Protein AF-A0A060BX86-F1 (afdb_monomer_lite)

Radius of gyration: 17.26 Å; chains: 1; bounding box: 37×25×43 Å

Sequence (67 aa):
MARAYVDGFQTSSGKDEIHDGWGYGSVNAMVKHWPGGGPEEGGRDAHWAMGKFAVYPGDNFAAHTKP

Organism: NCBI:txid83428

Foldseek 3Di:
DVVVVQLVQAADDDPQDDPPRHGPRHDDDDDDDVLDQVQQPVSDDCVDPSRVDRDDPPPCSVVSNDD

Secondary structure (DSSP, 8-state):
-HHHHHHHHH---GGGEEETTEETT-------SSS-STTBGGG--TTSGGG--B--GGGTHHHHT--

InterPro domains:
  IPR017853 Glycoside hydrolase superfamily [SSF51445] (1-51)
  IPR036962 Glycoside hydrolase, family 3, N-terminal domain superfamily [G3DSA:3.20.20.300] (1-67)

Structure (mmCIF, N/CA/C/O backbone):
data_AF-A0A060BX86-F1
#
_entry.id   AF-A0A060BX86-F1
#
loop_
_atom_site.group_PDB
_atom_site.id
_atom_site.type_symbol
_atom_site.label_atom_id
_atom_site.label_alt_id
_atom_site.label_comp_id
_atom_site.label_asym_id
_atom_site.label_entity_id
_atom_site.label_seq_id
_atom_site.pdbx_PDB_ins_code
_atom_site.Cartn_x
_atom_site.Cartn_y
_atom_site.Cartn_z
_atom_site.occupancy
_atom_site.B_iso_or_equiv
_atom_site.auth_seq_id
_atom_site.auth_comp_id
_atom_site.auth_asym_id
_atom_site.auth_atom_id
_atom_site.pdbx_PDB_model_num
ATOM 1 N N . MET A 1 1 ? 0.753 -9.010 4.217 1.00 89.75 1 MET A N 1
ATOM 2 C CA . MET A 1 1 ? 1.074 -8.253 5.452 1.00 89.75 1 MET A CA 1
ATOM 3 C C . MET A 1 1 ? 0.235 -6.990 5.603 1.00 89.75 1 MET A C 1
ATOM 5 O O . MET A 1 1 ? -0.341 -6.824 6.666 1.00 89.75 1 MET A O 1
ATOM 9 N N . ALA A 1 2 ? 0.112 -6.138 4.573 1.00 94.06 2 ALA A N 1
ATOM 10 C CA . ALA A 1 2 ? -0.632 -4.872 4.663 1.00 94.06 2 ALA A CA 1
ATOM 11 C C . ALA A 1 2 ? -2.067 -5.026 5.204 1.00 94.06 2 ALA A C 1
ATOM 13 O O . ALA A 1 2 ? -2.440 -4.302 6.117 1.00 94.06 2 ALA A O 1
ATOM 14 N N . ARG A 1 3 ? -2.826 -6.025 4.728 1.00 95.31 3 ARG A N 1
ATOM 15 C CA . ARG A 1 3 ? -4.171 -6.323 5.251 1.00 95.31 3 ARG A CA 1
ATOM 16 C C . ARG A 1 3 ? -4.191 -6.533 6.768 1.00 95.31 3 ARG A C 1
ATOM 18 O O . ARG A 1 3 ? -4.937 -5.860 7.449 1.00 95.31 3 ARG A O 1
ATOM 25 N N . ALA A 1 4 ? -3.338 -7.411 7.295 1.00 96.38 4 ALA A N 1
ATOM 26 C CA . ALA A 1 4 ? -3.301 -7.690 8.732 1.00 96.38 4 ALA A CA 1
ATOM 27 C C . ALA A 1 4 ? -2.927 -6.450 9.564 1.00 96.38 4 ALA A C 1
ATOM 29 O O . ALA A 1 4 ? -3.437 -6.275 10.663 1.00 96.38 4 ALA A O 1
ATOM 30 N N . TYR A 1 5 ? -2.058 -5.579 9.034 1.00 96.25 5 TYR A N 1
ATOM 31 C CA . TYR A 1 5 ? -1.734 -4.303 9.673 1.00 96.25 5 TYR A CA 1
ATOM 32 C C . TYR A 1 5 ? -2.955 -3.377 9.711 1.00 96.25 5 TYR A C 1
ATOM 34 O O . TYR A 1 5 ? -3.281 -2.842 10.762 1.00 96.25 5 TYR A O 1
ATOM 42 N N . VAL A 1 6 ? -3.650 -3.221 8.581 1.00 97.19 6 VAL A N 1
ATOM 43 C CA . VAL A 1 6 ? -4.868 -2.405 8.480 1.00 97.19 6 VAL A CA 1
ATOM 44 C C . VAL A 1 6 ? -5.969 -2.940 9.400 1.00 97.19 6 VAL A C 1
ATOM 46 O O . VAL A 1 6 ? -6.498 -2.171 10.196 1.00 97.19 6 VAL A O 1
ATOM 49 N N . ASP A 1 7 ? -6.236 -4.248 9.366 1.00 96.19 7 ASP A N 1
ATOM 50 C CA . ASP A 1 7 ? -7.223 -4.913 10.226 1.00 96.19 7 ASP A CA 1
ATOM 51 C C . ASP A 1 7 ? -6.881 -4.697 11.713 1.00 96.19 7 ASP A C 1
ATOM 53 O O . ASP A 1 7 ? -7.748 -4.355 12.510 1.00 96.19 7 ASP A O 1
ATOM 57 N N . GLY A 1 8 ? -5.600 -4.791 12.091 1.00 96.19 8 GLY A N 1
ATOM 58 C CA . GLY A 1 8 ? -5.158 -4.562 13.470 1.00 96.19 8 GLY A CA 1
ATOM 59 C C . GLY A 1 8 ? -5.393 -3.138 13.993 1.00 96.19 8 GLY A C 1
ATOM 60 O O . GLY A 1 8 ? -5.559 -2.963 15.196 1.00 96.19 8 GLY A O 1
ATOM 61 N N . PHE A 1 9 ? -5.420 -2.129 13.115 1.00 97.38 9 PHE A N 1
ATOM 62 C CA . PHE A 1 9 ? -5.772 -0.754 13.490 1.00 97.38 9 PHE A CA 1
ATOM 63 C C . PHE A 1 9 ? -7.275 -0.484 13.395 1.00 97.38 9 PHE A C 1
ATOM 65 O O . PHE A 1 9 ? -7.807 0.273 14.202 1.00 97.38 9 PHE A O 1
ATOM 72 N N . GLN A 1 10 ? -7.962 -1.050 12.403 1.00 97.44 10 GLN A N 1
ATOM 73 C CA . GLN A 1 10 ? -9.353 -0.704 12.109 1.00 97.44 10 GLN A CA 1
ATOM 74 C C . GLN A 1 10 ? -10.367 -1.541 12.889 1.00 97.44 10 GLN A C 1
ATOM 76 O O . GLN A 1 10 ? -11.464 -1.049 13.150 1.00 97.44 10 GLN A O 1
ATOM 81 N N . THR A 1 11 ? -10.026 -2.766 13.294 1.00 97.69 11 THR A N 1
ATOM 82 C CA . THR A 1 11 ? -10.973 -3.680 13.936 1.00 97.69 11 THR A CA 1
ATOM 83 C C . THR A 1 11 ? -11.000 -3.507 15.458 1.00 97.69 11 THR A C 1
ATOM 85 O O . THR A 1 11 ? -10.064 -3.874 16.164 1.00 97.69 11 THR A O 1
ATOM 88 N N . SER A 1 12 ? -12.115 -2.995 15.973 1.00 97.94 12 SER A N 1
ATOM 89 C CA . SER A 1 12 ? -12.522 -3.124 17.375 1.00 97.94 12 SER A CA 1
ATOM 90 C C . SER A 1 12 ? -13.234 -4.462 17.603 1.00 97.94 12 SER A C 1
ATOM 92 O O . SER A 1 12 ? -13.789 -5.039 16.673 1.00 97.94 12 SER A O 1
ATOM 94 N N . SER A 1 13 ? -13.235 -4.961 18.842 1.00 96.38 13 SER A N 1
ATOM 95 C CA . SER A 1 13 ? -13.899 -6.224 19.195 1.00 96.38 13 SER A CA 1
ATOM 96 C C . SER A 1 13 ? -14.551 -6.171 20.578 1.00 96.38 13 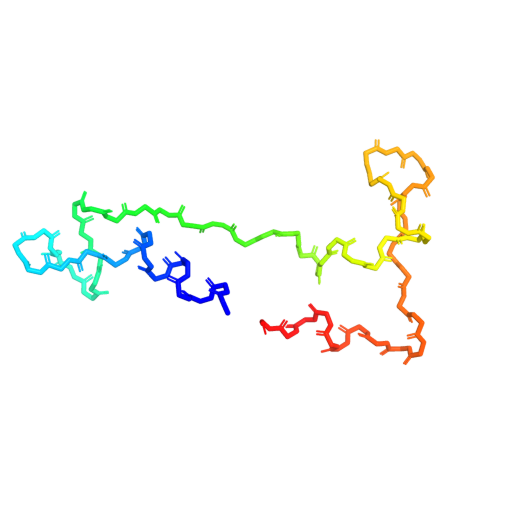SER A C 1
ATOM 98 O O . SER A 1 13 ? -14.211 -5.336 21.421 1.00 96.38 13 SER A O 1
ATOM 100 N N . GLY A 1 14 ? -15.492 -7.083 20.832 1.00 96.69 14 GLY A N 1
ATOM 101 C CA . GLY A 1 14 ? -16.155 -7.211 22.130 1.00 96.69 14 GLY A CA 1
ATOM 102 C C . GLY A 1 14 ? -16.978 -5.972 22.482 1.00 96.69 14 GLY A C 1
ATOM 103 O O . GLY A 1 14 ? -17.729 -5.463 21.660 1.00 96.69 14 GLY A O 1
ATOM 104 N N . LYS A 1 15 ? -16.838 -5.480 23.716 1.00 97.50 15 LYS A N 1
ATOM 105 C CA . LYS A 1 15 ? -17.587 -4.306 24.201 1.00 97.50 15 LYS A CA 1
ATOM 106 C C . LYS A 1 15 ? -17.214 -2.996 23.496 1.00 97.50 15 LYS A C 1
ATOM 108 O O . LYS A 1 15 ? -17.939 -2.017 2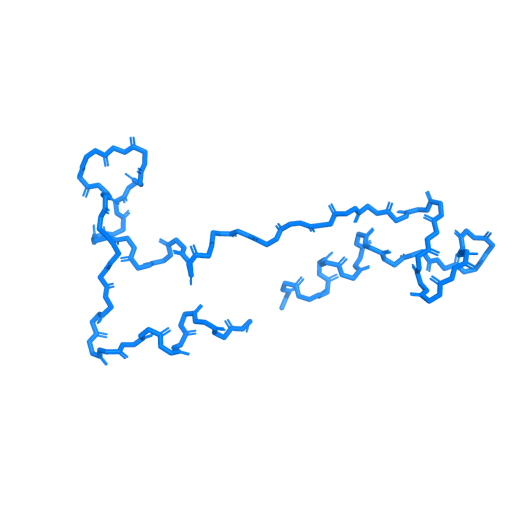3.636 1.00 97.50 15 LYS A O 1
ATOM 113 N N . ASP A 1 16 ? -16.065 -2.971 22.821 1.00 97.12 16 ASP A N 1
ATOM 114 C CA . ASP A 1 16 ? -15.550 -1.772 22.171 1.00 97.12 16 ASP A CA 1
ATOM 115 C C . ASP A 1 16 ? -16.038 -1.672 20.716 1.00 97.12 16 ASP A C 1
ATOM 117 O O . ASP A 1 16 ? -15.867 -0.622 20.105 1.00 97.12 16 ASP A O 1
ATOM 121 N N . GLU A 1 17 ? -16.659 -2.724 20.163 1.00 98.00 17 GLU A N 1
ATOM 122 C CA . GLU A 1 17 ? -17.276 -2.723 18.833 1.00 98.00 17 GLU A CA 1
ATOM 123 C C . GLU A 1 17 ? -18.644 -2.021 18.841 1.00 98.00 17 GLU A C 1
ATOM 125 O O . GLU A 1 17 ? -19.483 -2.249 19.712 1.00 98.00 17 GLU A O 1
ATOM 130 N N . ILE A 1 18 ? -18.868 -1.173 17.838 1.00 97.88 18 ILE A N 1
ATOM 131 C CA . ILE A 1 18 ? -20.126 -0.469 17.577 1.00 97.88 18 ILE A CA 1
ATOM 132 C C . ILE A 1 18 ? -20.863 -1.119 16.394 1.00 97.88 18 ILE A C 1
ATOM 134 O O . ILE A 1 18 ? -22.066 -1.352 16.495 1.00 97.88 18 ILE A O 1
ATOM 138 N N . HIS A 1 19 ? -20.175 -1.384 15.272 1.00 97.06 19 HIS A N 1
ATOM 139 C CA . HIS A 1 19 ? -20.785 -1.946 14.057 1.00 97.06 19 HIS A CA 1
ATOM 140 C C . HIS A 1 19 ? -19.739 -2.492 13.068 1.00 97.06 19 HIS A C 1
ATOM 142 O O . HIS A 1 19 ? -18.825 -1.761 12.694 1.00 97.06 19 HIS A O 1
ATOM 148 N N . ASP A 1 20 ? -19.909 -3.724 12.577 1.00 95.94 20 ASP A N 1
ATOM 149 C CA . ASP A 1 20 ? -19.064 -4.366 11.549 1.00 95.94 20 ASP A CA 1
ATOM 150 C C . ASP A 1 20 ? -17.550 -4.259 11.824 1.00 95.94 20 ASP A C 1
ATOM 152 O O . ASP A 1 20 ? -16.755 -3.905 10.947 1.00 95.94 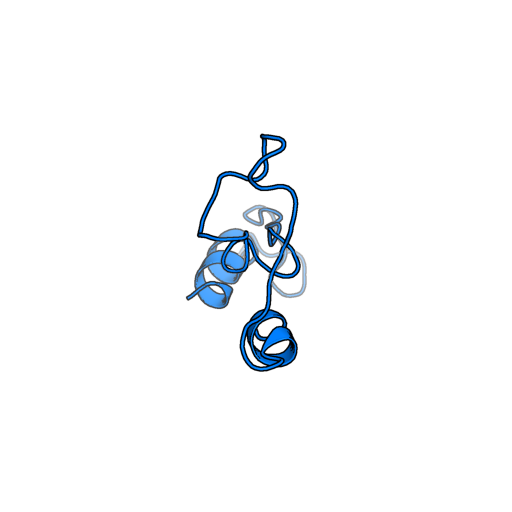20 ASP A O 1
ATOM 156 N N . GLY A 1 21 ? -17.137 -4.516 13.066 1.00 95.88 21 GLY A N 1
ATOM 157 C CA . GLY A 1 21 ? -15.744 -4.380 13.496 1.00 95.88 21 GLY A CA 1
ATOM 158 C C . GLY A 1 21 ? -15.262 -2.935 13.684 1.00 95.88 21 GLY A C 1
ATOM 159 O O . GLY A 1 21 ? -14.137 -2.736 14.127 1.00 95.88 21 GLY A O 1
ATOM 160 N N . TRP A 1 22 ? -16.071 -1.911 13.413 1.00 97.69 22 TRP A N 1
ATOM 161 C CA . TRP A 1 22 ? -15.763 -0.528 13.790 1.00 97.69 22 TRP A CA 1
ATOM 162 C C . TRP A 1 22 ? -16.210 -0.242 15.214 1.00 97.69 22 TRP A C 1
ATOM 164 O O . TRP A 1 22 ? -17.274 -0.686 15.640 1.00 97.69 22 TRP A O 1
ATOM 174 N N . GLY A 1 23 ? -15.425 0.538 15.950 1.00 97.94 23 GLY A N 1
ATOM 175 C CA . GLY A 1 23 ? -15.695 0.797 17.354 1.00 97.94 23 GLY A CA 1
ATOM 176 C C . GLY A 1 23 ? -14.759 1.810 17.998 1.00 97.94 23 GLY A C 1
ATOM 177 O O . GLY A 1 23 ? -14.050 2.552 17.319 1.00 97.94 23 GLY A O 1
ATOM 178 N N . TYR A 1 24 ? -14.756 1.840 19.328 1.00 97.88 24 TYR A N 1
ATOM 179 C CA . TYR A 1 24 ? -13.996 2.804 20.127 1.00 97.88 24 TYR A CA 1
ATOM 180 C C . TYR A 1 24 ? -12.475 2.622 20.044 1.00 97.88 24 TYR A C 1
ATOM 182 O O . TYR A 1 24 ? -11.738 3.564 20.333 1.00 97.88 24 TYR A O 1
ATOM 190 N N . 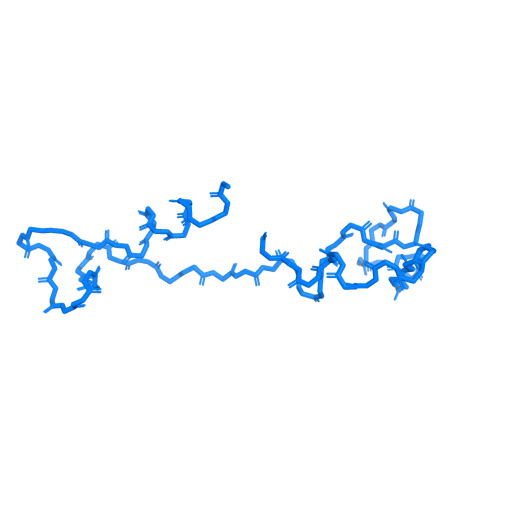GLY A 1 25 ? -12.001 1.436 19.655 1.00 96.94 25 GLY A N 1
ATOM 191 C CA . GLY A 1 25 ? -10.582 1.151 19.432 1.00 96.94 25 GLY A CA 1
ATOM 192 C C . GLY A 1 25 ? -10.117 1.376 17.991 1.00 96.94 25 GLY A C 1
ATOM 193 O O . GLY A 1 25 ? -8.924 1.262 17.718 1.00 96.94 25 GLY A O 1
ATOM 194 N N . SER A 1 26 ? -11.030 1.679 17.067 1.00 98.25 26 SER A N 1
ATOM 195 C CA . SER A 1 26 ? -10.724 1.734 15.640 1.00 98.25 26 SER A CA 1
ATOM 196 C C . SER A 1 26 ? -9.955 3.000 15.262 1.00 98.25 26 SER A C 1
ATOM 198 O O . SER A 1 26 ? -10.322 4.117 15.627 1.00 98.25 26 SER A O 1
ATOM 200 N N . VAL A 1 27 ? -8.918 2.829 14.445 1.00 98.00 27 VAL A N 1
ATOM 201 C CA . VAL A 1 27 ? -8.103 3.901 13.871 1.00 98.00 27 VAL A CA 1
ATOM 202 C C . VAL A 1 27 ? -8.134 3.800 12.350 1.00 98.00 27 VAL A C 1
ATOM 204 O O . VAL A 1 27 ? -7.846 2.753 11.774 1.00 98.00 27 VAL A O 1
ATOM 207 N N . ASN A 1 28 ? -8.435 4.910 11.675 1.00 96.56 28 ASN A N 1
ATOM 208 C CA . ASN A 1 28 ? -8.413 4.966 10.215 1.00 96.56 28 ASN A CA 1
ATOM 209 C C . ASN A 1 28 ? -6.992 4.764 9.672 1.00 96.56 28 ASN A C 1
ATOM 211 O O . ASN A 1 28 ? -6.097 5.569 9.929 1.00 96.56 28 ASN A O 1
ATOM 215 N N . ALA A 1 29 ? -6.809 3.726 8.858 1.00 95.94 29 ALA A N 1
ATOM 216 C CA . ALA A 1 29 ? -5.586 3.505 8.105 1.00 95.94 29 ALA A CA 1
ATOM 217 C C . ALA A 1 29 ? -5.668 4.159 6.715 1.00 95.94 29 ALA A C 1
ATOM 219 O O . ALA A 1 29 ? -6.736 4.252 6.112 1.00 95.94 29 ALA A O 1
ATOM 220 N N . MET A 1 30 ? -4.518 4.581 6.185 1.00 95.69 30 MET A N 1
ATOM 221 C CA . MET A 1 30 ? -4.390 5.138 4.837 1.00 95.69 30 MET A CA 1
ATOM 222 C C . MET A 1 30 ? -3.284 4.407 4.083 1.00 95.69 30 MET A C 1
ATOM 224 O O . MET A 1 30 ? -2.131 4.392 4.520 1.00 95.69 30 MET A O 1
ATOM 228 N N . VAL A 1 31 ? -3.631 3.824 2.936 1.00 93.94 31 VAL A N 1
ATOM 229 C CA . VAL A 1 31 ? -2.662 3.170 2.054 1.00 93.94 31 VAL A CA 1
ATOM 230 C C . VAL A 1 31 ? -2.008 4.221 1.170 1.00 93.94 31 VAL A C 1
ATOM 232 O O . VAL A 1 31 ? -2.681 5.017 0.516 1.00 93.94 31 VAL A O 1
ATOM 235 N N . LYS A 1 32 ? -0.679 4.217 1.158 1.00 93.44 32 LYS A N 1
ATOM 236 C CA . LYS A 1 32 ? 0.142 5.080 0.317 1.00 93.44 32 LYS A CA 1
ATOM 237 C C . LYS A 1 32 ? 1.477 4.395 0.018 1.00 93.44 32 LYS A C 1
ATOM 239 O O . LYS A 1 32 ? 1.902 3.520 0.764 1.00 93.44 32 LYS A O 1
ATOM 244 N N . HIS A 1 33 ? 2.189 4.787 -1.026 1.00 92.38 33 HIS A N 1
ATOM 245 C CA . HIS A 1 33 ? 1.757 5.687 -2.102 1.00 92.38 33 HIS A CA 1
ATOM 246 C C . HIS A 1 33 ? 0.981 4.889 -3.153 1.00 92.38 33 HIS A C 1
ATOM 248 O O . HIS A 1 33 ? 1.304 3.728 -3.375 1.00 92.38 33 HIS A O 1
ATOM 254 N N . TRP A 1 34 ? -0.029 5.484 -3.793 1.00 92.69 34 TRP A N 1
ATOM 255 C CA . TRP A 1 34 ? -0.655 4.901 -4.986 1.00 92.69 34 TRP A CA 1
ATOM 256 C C . TRP A 1 34 ? -0.004 5.514 -6.232 1.00 92.69 34 TRP A C 1
ATOM 258 O O . TRP A 1 34 ? 0.215 6.726 -6.237 1.00 92.69 34 TRP A O 1
ATOM 268 N N . PRO A 1 35 ? 0.307 4.741 -7.284 1.00 91.62 35 PRO A N 1
ATOM 269 C CA . PRO A 1 35 ? 0.171 3.283 -7.433 1.00 91.62 35 PRO A CA 1
ATOM 270 C C . PRO A 1 35 ? 1.343 2.493 -6.809 1.00 91.62 35 PRO A C 1
ATOM 272 O O . PRO A 1 35 ? 1.496 1.305 -7.052 1.00 91.62 35 PRO A O 1
ATOM 275 N N . GLY A 1 36 ? 2.211 3.151 -6.044 1.00 89.06 36 GLY A N 1
ATOM 276 C CA . GLY A 1 36 ? 3.368 2.567 -5.365 1.00 89.06 36 GLY A CA 1
ATOM 277 C C . GLY A 1 36 ? 4.551 3.533 -5.404 1.00 89.06 36 GLY A C 1
ATOM 278 O O . GLY A 1 36 ? 4.657 4.318 -6.337 1.00 89.06 36 GLY A O 1
ATOM 279 N N . GLY A 1 37 ? 5.448 3.468 -4.414 1.00 90.69 37 GLY A N 1
ATOM 280 C CA . GLY A 1 37 ? 6.738 4.192 -4.440 1.00 90.69 37 GLY A CA 1
ATOM 281 C C . GLY A 1 37 ? 7.889 3.379 -5.053 1.00 90.69 37 GLY A C 1
ATOM 282 O O . GLY A 1 37 ? 8.918 3.918 -5.425 1.00 90.69 37 GLY A O 1
ATOM 283 N N . GLY A 1 38 ? 7.703 2.065 -5.224 1.00 90.69 38 GLY A N 1
ATOM 284 C CA . GLY A 1 38 ? 8.703 1.189 -5.845 1.00 90.69 38 GLY A CA 1
ATOM 285 C C . GLY A 1 38 ? 9.111 1.505 -7.299 1.00 90.69 38 GLY A C 1
ATOM 286 O O . GLY A 1 38 ? 10.254 1.211 -7.635 1.00 90.69 38 GLY A O 1
ATOM 287 N N . PRO A 1 39 ? 8.247 2.063 -8.175 1.00 94.25 39 PRO A N 1
ATOM 288 C CA . PRO A 1 39 ? 8.604 2.324 -9.568 1.00 94.25 39 PRO A CA 1
ATOM 289 C C . PRO A 1 39 ? 9.314 3.672 -9.778 1.00 94.25 39 PRO A C 1
ATOM 291 O O . PRO A 1 39 ? 9.523 4.055 -10.925 1.00 94.25 39 PRO A O 1
ATOM 294 N N . GLU A 1 40 ? 9.659 4.419 -8.724 1.00 94.25 40 GLU A N 1
ATOM 295 C CA . GLU A 1 40 ? 10.441 5.658 -8.852 1.00 94.25 40 GLU A CA 1
ATOM 296 C C . GLU A 1 40 ? 11.704 5.413 -9.697 1.00 94.25 40 GLU A C 1
ATOM 298 O O . GLU A 1 40 ? 12.439 4.448 -9.476 1.00 94.25 40 GLU A O 1
ATOM 303 N N . GLU A 1 41 ? 11.940 6.252 -10.711 1.00 94.19 41 GLU A N 1
ATOM 304 C CA . GLU A 1 41 ? 12.991 6.042 -11.709 1.00 94.19 41 GLU A CA 1
ATOM 305 C C . GLU A 1 41 ? 14.364 5.902 -11.037 1.00 94.19 41 GLU A C 1
ATOM 307 O O . GLU A 1 41 ? 14.912 6.853 -10.481 1.00 94.19 41 GLU A O 1
ATOM 312 N N . GLY A 1 42 ? 14.942 4.700 -11.102 1.00 90.94 42 GLY A N 1
ATOM 313 C CA . GLY A 1 42 ? 16.215 4.399 -10.446 1.00 90.94 42 GLY A CA 1
ATOM 314 C C . GLY A 1 42 ? 16.154 4.402 -8.912 1.00 90.94 42 GLY A C 1
ATOM 315 O O . GLY A 1 42 ? 17.199 4.563 -8.288 1.00 90.94 42 GLY A O 1
ATOM 316 N N . GLY A 1 43 ? 14.966 4.256 -8.314 1.00 91.38 43 GLY A N 1
ATOM 317 C CA . GLY A 1 43 ? 14.747 4.253 -6.863 1.00 91.38 43 GLY A CA 1
ATOM 318 C C . GLY A 1 43 ? 15.020 5.602 -6.196 1.00 91.38 43 GLY A C 1
ATOM 319 O O . GLY A 1 43 ? 15.433 5.644 -5.038 1.00 91.38 43 GLY A O 1
ATOM 320 N N . ARG A 1 44 ? 14.895 6.699 -6.950 1.00 94.06 44 ARG A N 1
ATOM 321 C CA . ARG A 1 44 ? 15.240 8.048 -6.495 1.00 94.06 44 ARG A CA 1
ATOM 322 C C . ARG A 1 44 ? 14.059 8.701 -5.794 1.00 94.06 44 ARG A C 1
ATOM 324 O O . ARG A 1 44 ? 12.970 8.740 -6.342 1.00 94.06 44 ARG A O 1
ATOM 331 N N . ASP A 1 45 ? 14.353 9.333 -4.666 1.00 93.94 45 ASP A N 1
ATOM 332 C CA . ASP A 1 45 ? 13.390 10.040 -3.826 1.00 93.94 45 ASP A CA 1
ATOM 333 C C . ASP A 1 45 ? 12.506 11.042 -4.606 1.00 93.94 45 ASP A C 1
ATOM 335 O O . ASP A 1 45 ? 12.998 12.026 -5.179 1.00 93.94 45 ASP A O 1
ATOM 339 N N . ALA A 1 46 ? 11.190 10.799 -4.576 1.00 94.38 46 ALA A N 1
ATOM 340 C CA . ALA A 1 46 ? 10.156 11.596 -5.236 1.00 94.38 46 ALA A CA 1
ATOM 341 C C . ALA A 1 46 ? 10.009 13.042 -4.727 1.00 94.38 46 ALA A C 1
ATOM 343 O O . ALA A 1 46 ? 9.355 13.852 -5.388 1.00 94.38 46 ALA A O 1
ATOM 344 N N . HIS A 1 47 ? 10.621 13.413 -3.598 1.00 95.56 47 HIS A N 1
ATOM 345 C CA . HIS A 1 47 ? 10.606 14.808 -3.132 1.00 95.56 47 HIS A CA 1
ATOM 346 C C . HIS A 1 47 ? 11.451 15.745 -4.007 1.00 95.56 47 HIS A C 1
ATOM 348 O O . HIS A 1 47 ? 11.351 16.967 -3.888 1.00 95.56 47 HIS A O 1
ATOM 354 N N . TRP A 1 48 ? 12.278 15.193 -4.895 1.00 95.31 48 TRP A N 1
ATOM 355 C CA . TRP A 1 48 ? 13.201 15.958 -5.717 1.00 95.31 48 TRP A CA 1
ATOM 356 C C . TRP A 1 48 ? 12.959 15.752 -7.210 1.00 95.31 48 TRP A C 1
ATOM 358 O O . TRP A 1 48 ? 12.437 14.733 -7.658 1.00 95.31 48 TRP A O 1
ATOM 368 N N . ALA A 1 49 ? 13.428 16.705 -8.021 1.00 95.19 49 ALA A N 1
ATOM 369 C CA . ALA A 1 49 ? 13.222 16.684 -9.469 1.00 95.19 49 ALA A CA 1
ATOM 370 C C . ALA A 1 49 ? 13.770 15.421 -10.162 1.00 95.19 49 ALA A C 1
ATOM 372 O O . ALA A 1 49 ? 13.252 15.043 -11.213 1.00 95.19 49 ALA A O 1
ATOM 373 N N . MET A 1 50 ? 14.788 14.762 -9.593 1.00 92.69 50 MET A N 1
ATOM 374 C CA . MET A 1 50 ? 15.331 13.514 -10.140 1.00 92.69 50 MET A CA 1
ATOM 375 C C . MET A 1 50 ? 14.451 12.279 -9.885 1.00 92.69 50 MET A C 1
ATOM 377 O O . MET A 1 50 ? 14.638 11.287 -10.583 1.00 92.69 50 MET A O 1
ATOM 381 N N . GLY A 1 51 ? 13.520 12.320 -8.925 1.00 93.19 51 GLY A N 1
ATOM 382 C CA . GLY A 1 51 ? 12.600 11.221 -8.589 1.00 93.19 51 GLY A CA 1
ATOM 383 C C . GLY A 1 51 ? 11.181 11.401 -9.136 1.00 93.19 51 GLY A C 1
ATOM 384 O O . GLY A 1 51 ? 10.273 10.663 -8.780 1.00 93.19 51 GLY A O 1
ATOM 385 N N . LYS A 1 52 ? 10.955 12.391 -10.009 1.00 93.31 52 LYS A N 1
ATOM 386 C CA . LYS A 1 52 ? 9.606 12.789 -10.454 1.00 93.31 52 LYS A CA 1
ATOM 387 C C . LYS A 1 52 ? 8.870 11.773 -11.341 1.00 93.31 52 LYS A C 1
ATOM 389 O O . LYS A 1 52 ? 7.693 11.977 -11.630 1.00 93.31 52 LYS A O 1
ATOM 394 N N . PHE A 1 53 ? 9.551 10.744 -11.842 1.00 94.38 53 PHE A N 1
ATOM 395 C CA . PHE A 1 53 ? 8.979 9.779 -12.780 1.00 94.38 53 PHE A CA 1
ATOM 396 C C . PHE A 1 53 ? 8.833 8.404 -12.137 1.00 94.38 53 PHE A C 1
ATOM 398 O O . PHE A 1 53 ? 9.794 7.865 -11.597 1.00 94.38 53 PHE A O 1
ATOM 405 N N . ALA A 1 54 ? 7.648 7.813 -12.278 1.00 94.62 54 ALA A N 1
ATOM 406 C CA . ALA A 1 54 ? 7.445 6.386 -12.087 1.00 94.62 54 ALA A CA 1
ATOM 407 C C . ALA A 1 54 ? 7.668 5.669 -13.426 1.00 94.62 54 ALA A C 1
ATOM 409 O O . ALA A 1 54 ? 7.016 5.994 -14.421 1.00 94.62 54 ALA A O 1
ATOM 410 N N . VAL A 1 55 ? 8.580 4.702 -13.455 1.00 94.62 55 VAL A N 1
ATOM 411 C CA . VAL A 1 55 ? 8.911 3.891 -14.629 1.00 94.62 55 VAL A CA 1
ATOM 412 C C . VAL A 1 55 ? 8.562 2.438 -14.331 1.00 94.62 55 VAL A C 1
ATOM 414 O O . VAL A 1 55 ? 8.946 1.895 -13.299 1.00 94.62 55 VAL A O 1
ATOM 417 N N . TYR A 1 56 ? 7.851 1.796 -15.259 1.00 94.56 56 TYR A N 1
ATOM 418 C CA . TYR A 1 56 ? 7.416 0.402 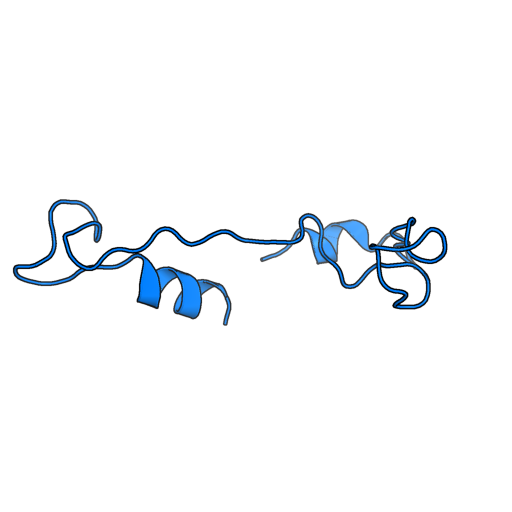-15.147 1.00 94.56 56 TYR A CA 1
ATOM 419 C C . TYR A 1 56 ? 8.089 -0.441 -16.237 1.00 94.56 56 TYR A C 1
ATOM 421 O O . TYR A 1 56 ? 7.514 -0.621 -17.314 1.00 94.56 56 TYR A O 1
ATOM 429 N N . PRO A 1 57 ? 9.318 -0.945 -16.009 1.00 92.62 57 PRO A N 1
ATOM 430 C CA . PRO A 1 57 ? 9.982 -1.820 -16.967 1.00 92.62 57 PRO A CA 1
ATOM 431 C C . PRO A 1 57 ? 9.117 -3.042 -17.292 1.00 92.62 57 PRO A C 1
ATOM 433 O O . PRO A 1 57 ? 8.548 -3.660 -16.394 1.00 92.62 57 PRO A O 1
ATOM 436 N N . GLY A 1 58 ? 9.018 -3.387 -18.577 1.00 95.12 58 GLY A N 1
ATOM 437 C CA . GLY A 1 58 ? 8.246 -4.550 -19.025 1.00 95.12 58 GLY A CA 1
ATOM 438 C C . GLY A 1 58 ? 6.728 -4.407 -18.883 1.00 95.12 58 GLY A C 1
ATOM 439 O O . GLY A 1 58 ? 6.058 -5.419 -18.727 1.00 95.12 58 GLY A O 1
ATOM 440 N N . ASP A 1 59 ? 6.197 -3.177 -18.912 1.00 94.50 59 ASP A N 1
ATOM 441 C CA . ASP A 1 59 ? 4.754 -2.893 -18.807 1.00 94.50 59 ASP A CA 1
ATOM 442 C C . ASP A 1 59 ? 4.120 -3.413 -17.498 1.00 94.50 59 ASP A C 1
ATOM 444 O O . ASP A 1 59 ? 2.966 -3.832 -17.420 1.00 94.50 59 ASP A O 1
ATOM 448 N N . ASN A 1 60 ? 4.901 -3.401 -16.413 1.00 93.50 60 ASN A N 1
ATOM 449 C CA . ASN A 1 60 ? 4.536 -4.058 -15.158 1.00 93.50 60 ASN A CA 1
ATOM 450 C C . ASN A 1 60 ? 3.586 -3.242 -14.254 1.00 93.50 60 ASN A C 1
ATOM 452 O O . ASN A 1 60 ? 3.473 -3.515 -13.058 1.00 93.50 60 ASN A O 1
ATOM 456 N N . PHE A 1 61 ? 2.886 -2.236 -14.783 1.00 95.12 61 PHE A N 1
ATOM 457 C CA . PHE A 1 61 ? 1.969 -1.402 -13.993 1.00 95.12 61 PHE A CA 1
ATOM 458 C C . PHE A 1 61 ? 0.908 -2.240 -13.260 1.00 95.12 61 PHE A C 1
ATOM 460 O O . PHE A 1 61 ? 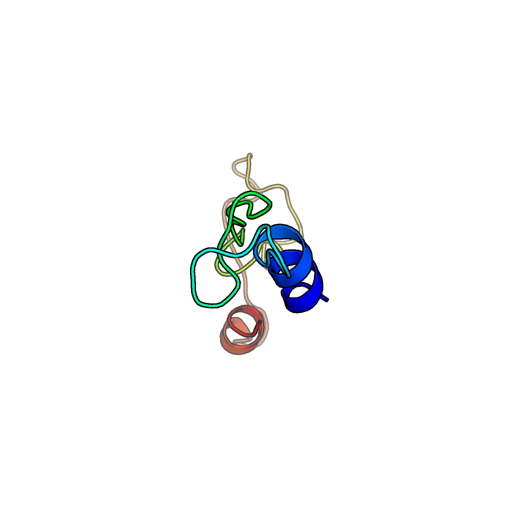0.617 -2.009 -12.087 1.00 95.12 61 PHE A O 1
ATOM 467 N N . ALA A 1 62 ? 0.398 -3.284 -13.921 1.00 94.94 62 ALA A N 1
ATOM 468 C CA . ALA A 1 62 ? -0.613 -4.181 -13.369 1.00 94.94 62 ALA A CA 1
ATOM 469 C C . ALA A 1 62 ? -0.156 -4.966 -12.124 1.00 94.94 62 ALA A C 1
ATOM 471 O O . ALA A 1 62 ? -0.999 -5.463 -11.382 1.00 94.94 62 ALA A O 1
ATOM 472 N N . ALA A 1 63 ? 1.150 -5.124 -11.885 1.00 93.06 63 ALA A N 1
ATOM 473 C CA . ALA A 1 63 ? 1.636 -5.725 -10.643 1.00 93.06 63 ALA A CA 1
ATOM 474 C C . ALA A 1 63 ? 1.635 -4.725 -9.480 1.00 93.06 63 ALA A C 1
ATOM 476 O O . ALA A 1 63 ? 1.366 -5.121 -8.352 1.00 93.06 63 ALA A O 1
ATOM 477 N N . HIS A 1 64 ? 1.887 -3.443 -9.750 1.00 92.62 64 HIS A N 1
ATOM 478 C CA . HIS A 1 64 ? 1.920 -2.384 -8.737 1.00 92.62 64 HIS A CA 1
ATOM 479 C C . HIS A 1 64 ? 0.523 -1.989 -8.235 1.00 92.62 64 HIS A C 1
ATOM 481 O O . HIS A 1 64 ? 0.383 -1.463 -7.138 1.00 92.62 64 HIS A O 1
ATOM 487 N N . THR A 1 65 ? -0.529 -2.285 -9.002 1.00 92.88 65 THR A N 1
ATOM 488 C CA . THR A 1 65 ? -1.923 -2.076 -8.582 1.00 92.88 65 THR A CA 1
ATOM 489 C C . THR A 1 65 ? -2.508 -3.240 -7.778 1.00 92.88 65 THR A C 1
ATOM 491 O O . THR A 1 65 ? -3.651 -3.147 -7.325 1.00 92.88 65 THR A O 1
ATOM 494 N N . LYS A 1 66 ? -1.754 -4.334 -7.585 1.00 89.88 66 LYS A N 1
ATOM 495 C CA . LYS A 1 66 ? -2.167 -5.447 -6.720 1.00 89.88 66 LYS A CA 1
ATOM 496 C C . LYS A 1 66 ? -1.874 -5.108 -5.246 1.00 89.88 66 LYS A C 1
ATOM 498 O O . LYS A 1 66 ? -0.805 -4.565 -4.975 1.00 89.88 66 LYS A O 1
ATOM 503 N N . PRO A 1 67 ? -2.792 -5.420 -4.311 1.00 76.50 67 PRO A N 1
ATOM 504 C CA . PRO A 1 67 ? -2.559 -5.279 -2.869 1.00 76.50 67 PRO A CA 1
ATOM 505 C C . PRO A 1 67 ? -1.463 -6.196 -2.310 1.00 76.50 67 PRO A C 1
ATOM 507 O O . PRO A 1 67 ? -1.270 -7.303 -2.867 1.00 76.50 67 PRO A O 1
#

pLDDT: mean 94.55, std 3.19, range [76.5, 98.25]